Protein AF-A0AAJ1Q7T2-F1 (afdb_monomer_lite)

Secondary structure (DSSP, 8-state):
-HHHHHHHHHHT---EEE--PPTT-HHHHHHHHHHHHHHHTTTSPPPEEEES-HHHHHHHHHH-TTS-EEE--SS--TTHHHHHT-

Foldseek 3Di:
DQVVLVVCVVVVHAAEAEQDDDPPCQLVSLLVVLLCQCVSQVVHDRHEYEYCDLNSVVSSCVNHVPGHYYHDDPDDDPCVVVSVVD

Organism: NCBI:txid178214

Sequence (86 aa):
LSQVAERCREHGMMANIEIKPTTGTGPLTGKMVALAARELWAGMTPPLLSSFEIDALEAAQQAAPELPRGLLLDEWRDDWRELTAR

Structure (mmCIF, N/CA/C/O backbone):
data_AF-A0AAJ1Q7T2-F1
#
_entry.id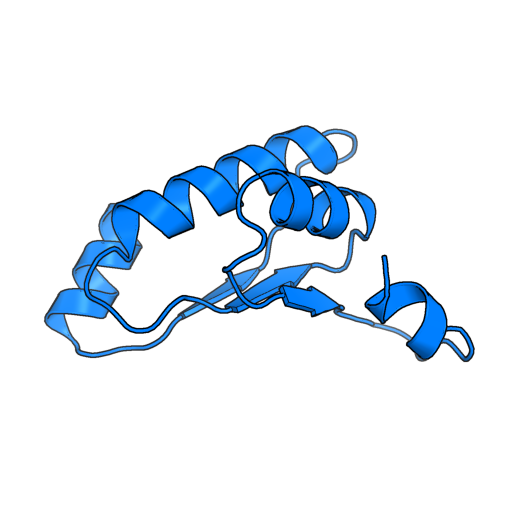   AF-A0AAJ1Q7T2-F1
#
loop_
_atom_site.group_PDB
_atom_site.id
_atom_site.type_symbol
_atom_site.label_atom_id
_atom_site.label_alt_id
_atom_site.label_comp_id
_atom_site.label_asym_id
_atom_site.label_entity_id
_atom_site.label_seq_id
_atom_site.pdbx_PDB_ins_code
_atom_site.Cartn_x
_atom_site.Cartn_y
_atom_site.Cartn_z
_atom_site.occupancy
_atom_site.B_iso_or_equiv
_atom_site.auth_seq_id
_atom_site.auth_comp_id
_atom_site.auth_asym_id
_atom_site.auth_atom_id
_atom_site.pdbx_PDB_model_num
ATOM 1 N N . LEU A 1 1 ? 1.258 9.051 8.788 1.00 95.25 1 LEU A N 1
ATOM 2 C CA . LEU A 1 1 ? 0.111 8.118 8.666 1.00 95.25 1 LEU A CA 1
ATOM 3 C C . LEU A 1 1 ? -0.881 8.246 9.821 1.00 95.25 1 LEU A C 1
ATOM 5 O O . LEU A 1 1 ? -2.060 8.362 9.534 1.00 95.25 1 LEU A O 1
ATOM 9 N N . SER A 1 2 ? -0.451 8.289 11.089 1.00 98.19 2 SER A N 1
ATOM 10 C CA . SER A 1 2 ? -1.355 8.305 12.261 1.00 98.19 2 SER A CA 1
ATOM 11 C C . SER A 1 2 ? -2.464 9.365 12.222 1.00 98.19 2 SER A C 1
ATOM 13 O O . SER A 1 2 ? -3.630 9.026 12.367 1.00 98.19 2 SER A O 1
ATOM 15 N N . GLN A 1 3 ? -2.131 10.628 11.946 1.00 98.75 3 GLN A N 1
ATOM 16 C CA . GLN A 1 3 ? -3.125 11.710 11.861 1.00 98.75 3 GLN A CA 1
ATOM 17 C C . GLN A 1 3 ? -4.154 11.498 10.738 1.00 98.75 3 GLN A C 1
ATOM 19 O O . GLN A 1 3 ? -5.306 11.899 10.863 1.00 98.75 3 GLN A O 1
ATOM 24 N N . VAL A 1 4 ? -3.743 10.865 9.635 1.00 98.56 4 VAL A N 1
ATOM 25 C CA . VAL A 1 4 ? -4.642 10.536 8.519 1.00 98.56 4 VAL A CA 1
ATOM 26 C C . VAL A 1 4 ? -5.545 9.363 8.895 1.00 98.56 4 VAL A C 1
ATOM 28 O O . VAL A 1 4 ? -6.733 9.414 8.603 1.00 98.56 4 VAL A O 1
ATOM 31 N N . ALA A 1 5 ? -5.011 8.353 9.590 1.00 98.62 5 ALA A N 1
ATOM 32 C CA . ALA A 1 5 ? -5.792 7.231 10.112 1.00 98.62 5 ALA A CA 1
ATOM 33 C C . ALA A 1 5 ? -6.921 7.711 11.026 1.00 98.62 5 ALA A C 1
ATOM 35 O O . ALA A 1 5 ? -8.069 7.303 10.857 1.00 98.62 5 ALA A O 1
ATOM 36 N N . GLU A 1 6 ? -6.602 8.633 11.938 1.00 98.62 6 GLU A N 1
ATOM 37 C CA . GLU A 1 6 ? -7.594 9.198 12.850 1.00 98.62 6 GLU A CA 1
ATOM 38 C C . GLU A 1 6 ? -8.656 9.997 12.097 1.00 98.62 6 GLU A C 1
ATOM 40 O O . GLU A 1 6 ? -9.845 9.779 12.295 1.00 98.62 6 GLU A O 1
ATOM 45 N N . ARG A 1 7 ? -8.257 10.820 11.122 1.00 98.69 7 ARG A N 1
ATOM 46 C CA . ARG A 1 7 ? -9.217 11.531 10.270 1.00 98.69 7 ARG A CA 1
ATOM 47 C C . ARG A 1 7 ? -10.124 10.570 9.489 1.00 98.69 7 ARG A C 1
ATOM 49 O O . ARG A 1 7 ? -11.318 10.824 9.347 1.00 98.69 7 ARG A O 1
ATOM 56 N N . CYS A 1 8 ? -9.586 9.466 8.972 1.00 98.62 8 CYS A N 1
ATOM 57 C CA . CYS A 1 8 ? -10.388 8.435 8.315 1.00 98.62 8 CYS A CA 1
ATOM 58 C C . CYS A 1 8 ? -11.394 7.800 9.282 1.00 98.62 8 CYS A C 1
ATOM 60 O O . CYS A 1 8 ? -12.543 7.588 8.898 1.00 98.62 8 CYS A O 1
ATOM 62 N N . ARG A 1 9 ? -10.992 7.549 10.534 1.00 98.25 9 ARG A N 1
ATOM 63 C CA . ARG A 1 9 ? -11.865 7.034 11.596 1.00 98.25 9 ARG A CA 1
ATOM 64 C C . ARG A 1 9 ? -12.988 8.014 11.930 1.00 98.25 9 ARG A C 1
ATOM 66 O O . ARG A 1 9 ? -14.150 7.623 11.889 1.00 98.25 9 ARG A O 1
ATOM 73 N N . GLU A 1 10 ? -12.650 9.275 12.185 1.00 98.56 10 GLU A N 1
ATOM 74 C CA . GLU A 1 10 ? -13.597 10.348 12.522 1.00 98.56 10 GLU A CA 1
ATOM 75 C C . GLU A 1 10 ? -14.684 10.533 11.456 1.00 98.56 10 GLU A C 1
ATOM 77 O O . GLU A 1 10 ? -15.841 10.799 11.778 1.00 98.56 10 GLU A O 1
ATOM 82 N N . HIS A 1 11 ? -14.325 10.376 10.180 1.00 98.38 11 HIS A N 1
ATOM 83 C CA . HIS A 1 11 ? -15.226 10.625 9.055 1.00 98.38 11 HIS A CA 1
ATOM 84 C C . HIS A 1 11 ? -15.766 9.359 8.376 1.00 98.38 11 HIS A C 1
ATOM 86 O O . HIS A 1 11 ? -16.454 9.469 7.362 1.00 98.38 11 HIS A O 1
ATOM 92 N N . GLY A 1 12 ? -15.450 8.162 8.882 1.00 97.69 12 GLY A N 1
ATOM 93 C CA . GLY A 1 12 ? -15.862 6.902 8.254 1.00 97.69 1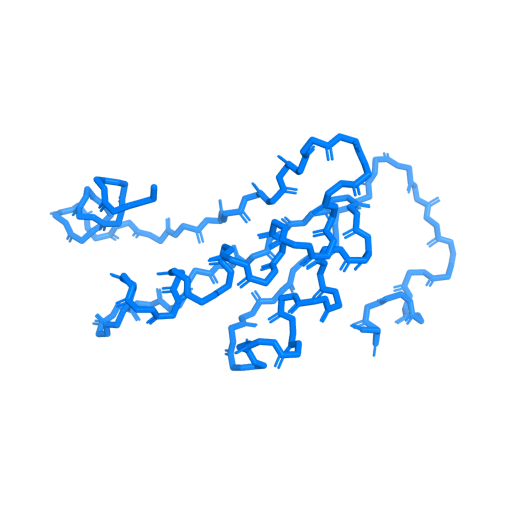2 GLY A CA 1
ATOM 94 C C . GLY A 1 12 ? -15.335 6.723 6.822 1.00 97.69 12 GLY A C 1
ATOM 95 O O . GLY A 1 12 ? -16.002 6.112 5.990 1.00 97.69 12 GLY A O 1
ATOM 96 N N . MET A 1 13 ? -14.158 7.277 6.514 1.00 98.56 13 MET A N 1
ATOM 97 C CA . MET A 1 13 ? -13.540 7.185 5.190 1.00 98.56 13 MET A CA 1
ATOM 98 C C . MET A 1 13 ? -12.643 5.951 5.075 1.00 98.56 13 MET A C 1
ATOM 100 O O . MET A 1 13 ? -11.847 5.647 5.964 1.00 98.56 13 MET A O 1
ATOM 104 N N . MET A 1 14 ? -12.717 5.281 3.927 1.00 98.62 14 MET A N 1
ATOM 105 C CA . MET A 1 14 ? -11.726 4.285 3.516 1.00 98.62 14 MET A CA 1
ATOM 106 C C . MET A 1 14 ? -10.511 4.983 2.893 1.00 98.62 14 MET A C 1
ATOM 108 O O . MET A 1 14 ? -10.619 6.113 2.415 1.00 98.62 14 MET A O 1
ATOM 112 N N . ALA A 1 15 ? -9.357 4.313 2.886 1.00 98.69 15 ALA A N 1
ATOM 113 C CA . ALA A 1 15 ? -8.118 4.878 2.361 1.00 98.69 15 ALA A CA 1
ATOM 114 C C . ALA A 1 15 ? -7.468 3.964 1.319 1.00 98.69 15 ALA A C 1
ATOM 116 O O . ALA A 1 15 ? -7.348 2.755 1.518 1.00 98.69 15 ALA A O 1
ATOM 117 N N . ASN A 1 16 ? -6.999 4.584 0.237 1.00 98.88 16 ASN A N 1
ATOM 118 C CA . ASN A 1 16 ? -5.991 4.025 -0.651 1.00 98.88 16 ASN A CA 1
ATOM 119 C C . ASN A 1 16 ? -4.663 4.733 -0.346 1.00 98.88 16 ASN A C 1
ATOM 121 O O . ASN A 1 16 ? -4.534 5.934 -0.585 1.00 98.88 16 ASN A O 1
ATOM 125 N N . ILE A 1 17 ? -3.713 4.011 0.241 1.00 98.81 17 ILE A N 1
ATOM 126 C CA . ILE A 1 17 ? -2.394 4.522 0.608 1.00 98.81 17 ILE A CA 1
ATOM 127 C C . ILE A 1 17 ? -1.436 4.198 -0.532 1.00 98.81 17 ILE A C 1
ATOM 129 O O . ILE A 1 17 ? -0.959 3.070 -0.656 1.00 98.81 17 ILE A O 1
ATOM 133 N N . GLU A 1 18 ? -1.132 5.205 -1.344 1.00 98.81 18 GLU A N 1
ATOM 134 C CA . GLU A 1 18 ? -0.086 5.097 -2.355 1.00 98.81 18 GLU A CA 1
ATOM 135 C C . GLU A 1 18 ? 1.301 5.171 -1.693 1.00 98.81 18 GLU A C 1
ATOM 137 O O . GLU A 1 18 ? 1.693 6.184 -1.107 1.00 98.81 18 GLU A O 1
ATOM 142 N N . ILE A 1 19 ? 2.061 4.084 -1.782 1.00 98.75 19 ILE A N 1
ATOM 143 C CA . ILE A 1 19 ? 3.451 4.001 -1.354 1.00 98.75 19 ILE A CA 1
ATOM 144 C C . ILE A 1 19 ? 4.314 4.671 -2.427 1.00 98.75 19 ILE A C 1
ATOM 146 O O . ILE A 1 19 ? 4.559 4.095 -3.488 1.00 98.75 19 ILE A O 1
ATOM 150 N N . LYS A 1 20 ? 4.795 5.881 -2.120 1.00 98.19 20 LYS A N 1
ATOM 151 C CA . LYS A 1 20 ? 5.795 6.626 -2.902 1.00 98.19 20 LYS A CA 1
ATOM 152 C C . LYS A 1 20 ? 7.123 6.682 -2.146 1.00 98.19 20 LYS A C 1
ATOM 154 O O . LYS A 1 20 ? 7.323 7.601 -1.348 1.00 98.19 20 LYS A O 1
ATOM 159 N N . PRO A 1 21 ? 8.000 5.683 -2.312 1.00 97.62 21 PRO A N 1
ATOM 160 C CA . PRO A 1 21 ? 9.295 5.683 -1.654 1.00 97.62 21 PRO A CA 1
ATOM 161 C C . PRO A 1 21 ? 10.209 6.762 -2.240 1.00 97.62 21 PRO A C 1
ATOM 163 O O . PRO A 1 21 ? 10.061 7.194 -3.382 1.00 97.62 21 PRO A O 1
ATOM 166 N N . THR A 1 22 ? 11.199 7.172 -1.452 1.00 97.94 22 THR A N 1
ATOM 167 C CA . THR A 1 22 ? 12.378 7.835 -2.009 1.00 97.94 22 THR A CA 1
ATOM 168 C C . THR A 1 22 ? 13.108 6.819 -2.888 1.00 97.94 22 THR A C 1
ATOM 170 O O . THR A 1 22 ? 13.193 5.644 -2.530 1.00 97.94 22 THR A O 1
ATOM 173 N N . THR A 1 23 ? 13.655 7.242 -4.030 1.00 95.56 23 THR A N 1
ATOM 174 C CA . THR A 1 23 ? 14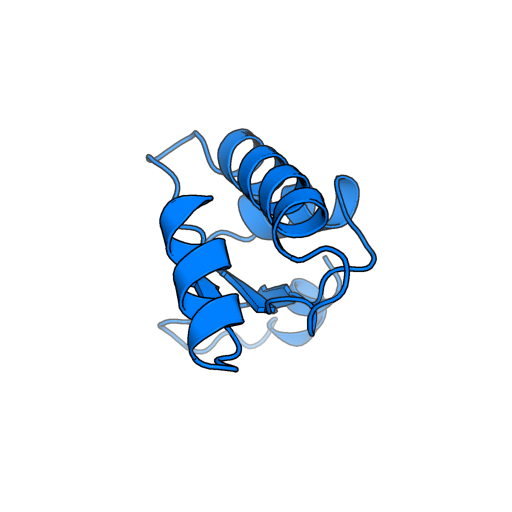.375 6.342 -4.943 1.00 95.56 23 THR A CA 1
ATOM 175 C C . THR A 1 23 ? 15.407 5.493 -4.192 1.00 95.56 23 THR A C 1
ATOM 177 O O . THR A 1 23 ? 16.249 6.021 -3.466 1.00 95.56 23 THR A O 1
ATOM 180 N N . GLY A 1 24 ? 15.327 4.170 -4.357 1.00 96.25 24 GLY A N 1
ATOM 181 C CA . GLY A 1 24 ? 16.205 3.203 -3.689 1.00 96.25 24 GLY A CA 1
ATOM 182 C C . GLY A 1 24 ? 15.750 2.758 -2.294 1.00 96.25 24 GLY A C 1
ATOM 183 O O . GLY A 1 24 ? 16.401 1.902 -1.700 1.00 96.25 24 GLY A O 1
ATOM 184 N N . THR A 1 25 ? 14.635 3.277 -1.763 1.00 98.44 25 THR A N 1
ATOM 185 C CA . THR A 1 25 ? 14.093 2.866 -0.453 1.00 98.44 25 THR A CA 1
ATOM 186 C C . THR A 1 25 ? 12.826 2.018 -0.543 1.00 98.44 25 THR A C 1
ATOM 188 O O . THR A 1 25 ? 12.217 1.765 0.495 1.00 98.44 25 THR A O 1
ATOM 191 N N . GLY A 1 26 ? 12.440 1.554 -1.738 1.00 98.50 26 GLY A N 1
ATOM 192 C CA . GLY A 1 26 ? 11.206 0.801 -2.005 1.00 98.50 26 GLY A CA 1
ATOM 193 C C . GLY A 1 26 ? 10.879 -0.270 -0.957 1.00 98.50 26 GLY A C 1
ATOM 194 O O . GLY A 1 26 ? 9.878 -0.118 -0.248 1.00 98.50 26 GLY A O 1
ATOM 195 N N . PRO A 1 27 ? 11.741 -1.286 -0.749 1.00 98.69 27 PRO A N 1
ATOM 196 C CA . PRO A 1 27 ? 11.491 -2.337 0.238 1.00 98.69 27 PRO A CA 1
ATOM 197 C C . PRO A 1 27 ? 11.313 -1.823 1.674 1.00 98.69 27 PRO A C 1
ATOM 199 O O . PRO A 1 27 ? 10.413 -2.256 2.397 1.00 98.69 27 PRO A O 1
ATOM 202 N N . LEU A 1 28 ? 12.155 -0.875 2.104 1.00 98.75 28 LEU A N 1
ATOM 203 C CA . LEU A 1 28 ? 12.082 -0.316 3.455 1.00 98.75 28 LEU A CA 1
ATOM 204 C C . LEU A 1 28 ? 10.776 0.458 3.650 1.00 98.75 28 LEU A C 1
ATOM 206 O O . LEU A 1 28 ? 10.071 0.240 4.634 1.00 98.75 28 LEU A O 1
ATOM 210 N N . THR A 1 29 ? 10.440 1.343 2.712 1.00 98.81 29 THR A N 1
ATOM 211 C CA . THR A 1 29 ? 9.217 2.143 2.779 1.00 98.81 29 THR A CA 1
ATOM 212 C C . THR A 1 29 ? 7.980 1.251 2.724 1.00 98.81 29 THR A C 1
ATOM 214 O O . THR A 1 29 ? 7.094 1.423 3.557 1.00 98.81 29 THR A O 1
ATOM 217 N N . GLY A 1 30 ? 7.933 0.270 1.817 1.00 98.81 30 GLY A N 1
ATOM 218 C CA . GLY A 1 30 ? 6.818 -0.671 1.690 1.00 98.81 30 GLY A CA 1
ATOM 219 C C . GLY A 1 30 ? 6.548 -1.440 2.982 1.00 98.81 30 GLY A C 1
ATOM 220 O O . GLY A 1 30 ? 5.428 -1.419 3.496 1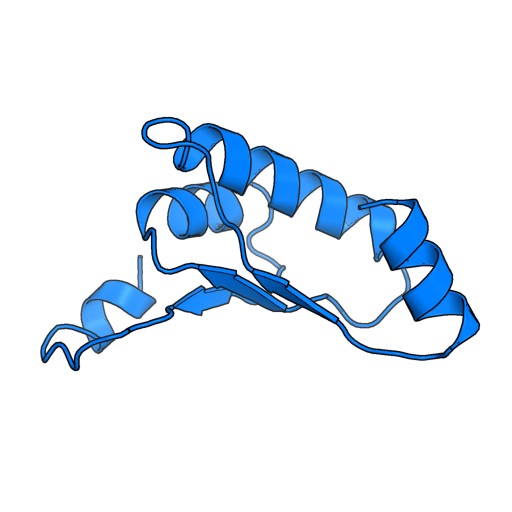.00 98.81 30 GLY A O 1
ATOM 221 N N . LYS A 1 31 ? 7.598 -2.014 3.584 1.00 98.88 31 LYS A N 1
ATOM 222 C CA . LYS A 1 31 ? 7.515 -2.682 4.891 1.00 98.88 31 LYS A CA 1
ATOM 223 C C . LYS A 1 31 ? 6.996 -1.746 5.983 1.00 98.88 31 LYS A C 1
ATOM 225 O O . LYS A 1 31 ? 6.080 -2.108 6.718 1.00 98.88 31 LYS A O 1
ATOM 230 N N . MET A 1 32 ? 7.578 -0.553 6.113 1.00 98.88 32 MET A N 1
ATOM 231 C CA . MET A 1 32 ? 7.214 0.376 7.188 1.00 98.88 32 MET A CA 1
ATOM 232 C C . MET A 1 32 ? 5.785 0.909 7.038 1.00 98.88 32 MET A C 1
ATOM 234 O O . MET A 1 32 ? 5.073 1.018 8.035 1.00 98.88 32 MET A O 1
ATOM 238 N N . VAL A 1 33 ? 5.342 1.193 5.809 1.00 98.88 33 VAL A N 1
ATOM 239 C CA . VAL A 1 33 ? 3.962 1.614 5.535 1.00 98.88 33 VAL A CA 1
ATOM 240 C C . VAL A 1 33 ? 2.978 0.492 5.852 1.00 98.88 33 VAL A C 1
ATOM 242 O O . VAL A 1 33 ? 1.980 0.759 6.513 1.00 98.88 33 VAL A O 1
ATOM 245 N N . ALA A 1 34 ? 3.262 -0.750 5.455 1.00 98.88 34 ALA A N 1
ATOM 246 C CA . ALA A 1 34 ? 2.385 -1.886 5.728 1.00 98.88 34 ALA A CA 1
ATOM 247 C C . ALA A 1 34 ? 2.227 -2.162 7.232 1.00 98.88 34 ALA A C 1
ATOM 249 O O . ALA A 1 34 ? 1.106 -2.305 7.721 1.00 98.88 34 ALA A O 1
ATOM 250 N N . LEU A 1 35 ? 3.331 -2.157 7.989 1.00 98.88 35 LEU A N 1
ATOM 251 C CA . LEU A 1 35 ? 3.293 -2.326 9.446 1.00 98.88 35 LEU A CA 1
ATOM 252 C C . LEU A 1 35 ? 2.505 -1.200 10.129 1.00 98.88 35 LEU A C 1
ATOM 254 O O . LEU A 1 35 ? 1.667 -1.475 10.986 1.00 98.88 35 LEU A O 1
ATOM 258 N N . ALA A 1 36 ? 2.729 0.050 9.713 1.00 98.81 36 ALA A N 1
ATOM 259 C CA . ALA A 1 36 ? 1.995 1.192 10.246 1.00 98.81 36 ALA A CA 1
ATOM 260 C C . ALA A 1 36 ? 0.504 1.136 9.882 1.00 98.81 36 ALA A C 1
ATOM 262 O O . ALA A 1 36 ? -0.338 1.430 10.723 1.00 98.81 36 ALA A O 1
ATOM 263 N N . ALA A 1 37 ? 0.157 0.751 8.652 1.00 98.81 37 ALA A N 1
ATOM 264 C CA . ALA A 1 37 ? -1.229 0.605 8.221 1.00 98.81 37 ALA A CA 1
ATOM 265 C C . ALA A 1 37 ? -1.954 -0.471 9.041 1.00 98.81 37 ALA A C 1
ATOM 267 O O . ALA A 1 37 ? -3.047 -0.209 9.538 1.00 98.81 37 ALA A O 1
ATOM 268 N N . ARG A 1 38 ? -1.321 -1.631 9.260 1.00 98.75 38 ARG A N 1
ATOM 269 C CA . ARG A 1 38 ? -1.869 -2.712 10.091 1.00 98.75 38 ARG A CA 1
ATOM 270 C C . ARG A 1 38 ? -2.206 -2.248 11.506 1.00 98.75 38 ARG A C 1
ATOM 272 O O . ARG A 1 38 ? -3.260 -2.592 12.029 1.00 98.75 38 ARG A O 1
ATOM 279 N N . GLU A 1 39 ? -1.314 -1.480 12.123 1.00 98.69 39 GLU A N 1
ATOM 280 C CA . GLU A 1 39 ? -1.512 -0.962 13.478 1.00 98.69 39 GLU A CA 1
ATOM 281 C C . GLU A 1 39 ? -2.577 0.144 13.518 1.00 98.69 39 GLU A C 1
ATOM 283 O O . GLU A 1 39 ? -3.524 0.082 14.298 1.00 98.69 39 GLU A O 1
ATOM 288 N N . LEU A 1 40 ? -2.452 1.150 12.652 1.00 98.75 40 LEU A N 1
ATOM 289 C CA . LEU A 1 40 ? -3.255 2.373 12.724 1.00 98.75 40 LEU A CA 1
ATOM 290 C C . LEU A 1 40 ? -4.707 2.179 12.256 1.00 98.75 40 LEU A C 1
ATOM 292 O O . LEU A 1 40 ? -5.604 2.864 12.758 1.00 98.75 40 LEU A O 1
ATOM 296 N N . TRP A 1 41 ? -4.944 1.250 11.321 1.00 98.44 41 TRP A N 1
ATOM 297 C CA . TRP A 1 41 ? -6.280 0.883 10.830 1.00 98.44 41 TRP A CA 1
ATOM 298 C C . TRP A 1 41 ? -6.896 -0.316 11.567 1.00 98.44 41 TRP A C 1
ATOM 300 O O . TRP A 1 41 ? -7.936 -0.825 11.145 1.00 98.44 41 TRP A O 1
ATOM 310 N N . ALA A 1 42 ? -6.315 -0.766 12.683 1.00 98.00 42 ALA A N 1
ATOM 311 C CA . ALA A 1 42 ? -6.928 -1.807 13.501 1.00 98.00 42 ALA A CA 1
ATOM 312 C C . ALA A 1 42 ? -8.368 -1.417 13.904 1.00 98.00 42 ALA A C 1
ATOM 314 O O . ALA A 1 42 ? -8.634 -0.297 14.350 1.00 98.00 42 ALA A O 1
ATOM 315 N N . GLY A 1 43 ? -9.312 -2.343 13.708 1.00 97.31 43 GLY A N 1
ATOM 316 C CA . GLY A 1 43 ? -10.741 -2.114 13.959 1.00 97.31 43 GLY A CA 1
ATOM 317 C C . GLY A 1 43 ? -11.468 -1.273 12.899 1.00 97.31 43 GLY A C 1
ATOM 318 O O . GLY A 1 43 ? -12.637 -0.949 13.088 1.00 97.31 43 GLY A O 1
ATOM 319 N N . MET A 1 44 ? -10.810 -0.922 11.792 1.00 97.94 44 MET A N 1
ATOM 320 C CA . MET A 1 44 ? -11.407 -0.249 10.633 1.00 97.94 44 MET A CA 1
ATOM 321 C C . MET A 1 44 ? -11.391 -1.174 9.408 1.00 97.94 44 MET A C 1
ATOM 323 O O . MET A 1 44 ? -10.810 -2.258 9.434 1.00 97.94 44 MET A O 1
ATOM 327 N N . THR A 1 45 ? -12.013 -0.743 8.307 1.00 98.38 45 THR A N 1
ATOM 328 C CA . THR A 1 45 ? -11.808 -1.408 7.009 1.00 98.38 45 THR A CA 1
ATOM 329 C C . THR A 1 45 ? -10.328 -1.301 6.618 1.00 98.38 45 THR A C 1
ATOM 331 O O . THR A 1 45 ? -9.821 -0.175 6.605 1.00 98.38 45 THR A O 1
ATOM 334 N N . PRO A 1 46 ? -9.634 -2.412 6.300 1.00 98.44 46 PRO A N 1
ATOM 335 C CA . PRO A 1 46 ? -8.229 -2.373 5.906 1.00 98.44 46 PRO A CA 1
ATOM 336 C C . PRO A 1 46 ? -7.992 -1.414 4.729 1.00 98.44 46 PRO A C 1
ATOM 338 O O . PRO A 1 46 ? -8.761 -1.445 3.763 1.00 98.44 46 PRO A O 1
ATOM 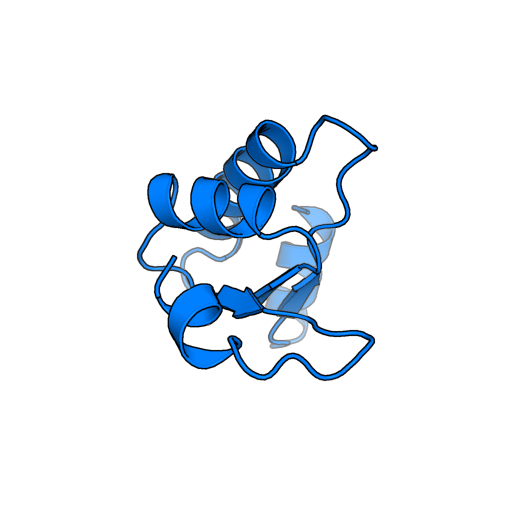341 N N . PRO A 1 47 ? -6.955 -0.561 4.780 1.00 98.81 47 PRO A N 1
ATOM 342 C CA . PRO A 1 47 ? -6.637 0.319 3.668 1.00 98.81 47 PRO A CA 1
ATOM 343 C C . PRO A 1 47 ? -6.061 -0.491 2.502 1.00 98.81 47 PRO A C 1
ATOM 345 O O . PRO A 1 47 ? -5.355 -1.479 2.709 1.00 98.81 47 PRO A O 1
ATOM 348 N N . LEU A 1 48 ? -6.320 -0.043 1.273 1.00 98.88 48 LEU A N 1
ATOM 349 C CA . LEU A 1 48 ? -5.642 -0.558 0.084 1.00 98.88 48 LEU A CA 1
ATOM 350 C C . LEU A 1 48 ? -4.238 0.042 0.017 1.00 98.88 48 LEU A C 1
ATOM 352 O O . LEU A 1 48 ? -4.102 1.262 0.030 1.00 98.88 48 LEU A O 1
ATOM 356 N N . LEU A 1 49 ? -3.205 -0.793 -0.071 1.00 98.81 49 LEU A N 1
ATOM 357 C CA . LEU A 1 49 ? -1.834 -0.338 -0.305 1.00 98.81 49 LEU A CA 1
ATOM 358 C C . LEU A 1 49 ? -1.536 -0.391 -1.802 1.00 98.81 49 LEU A C 1
ATOM 360 O O . LEU A 1 49 ? -1.611 -1.459 -2.400 1.00 98.81 49 LEU A O 1
ATOM 364 N N . SER A 1 50 ? -1.193 0.732 -2.423 1.00 98.81 50 SER A N 1
ATOM 365 C CA . SER A 1 50 ? -0.898 0.783 -3.860 1.00 98.81 50 SER A CA 1
ATOM 366 C C . SER A 1 50 ? 0.490 1.343 -4.149 1.00 98.81 50 SER A C 1
ATOM 368 O O . SER A 1 50 ? 1.035 2.081 -3.337 1.00 98.81 50 SER A O 1
ATOM 370 N N . SER A 1 51 ? 1.112 0.968 -5.267 1.00 98.56 51 SER A N 1
ATOM 371 C CA . SER A 1 51 ? 2.393 1.550 -5.696 1.00 98.56 51 SER A CA 1
ATOM 372 C C . SER A 1 51 ? 2.688 1.250 -7.161 1.00 98.56 51 SER A C 1
ATOM 374 O O . SER A 1 51 ? 2.217 0.245 -7.693 1.00 98.56 51 SER A O 1
ATOM 376 N N . PHE A 1 52 ? 3.517 2.089 -7.780 1.00 97.62 52 PHE A N 1
ATOM 377 C CA . PHE A 1 52 ? 4.187 1.781 -9.048 1.00 97.62 52 PHE A CA 1
ATOM 378 C C . PHE A 1 52 ? 5.455 0.930 -8.842 1.00 97.62 52 PHE A C 1
ATOM 380 O O . PHE A 1 52 ? 5.943 0.314 -9.787 1.00 97.62 52 PHE A O 1
ATOM 387 N N . GLU A 1 53 ? 6.004 0.876 -7.620 1.00 97.38 53 GLU A N 1
ATOM 388 C CA . GLU A 1 53 ? 7.201 0.090 -7.309 1.00 97.38 53 GLU A CA 1
ATOM 389 C C . GLU A 1 53 ? 6.831 -1.305 -6.793 1.00 97.38 53 GLU A C 1
ATOM 391 O O . GLU A 1 53 ? 6.341 -1.468 -5.673 1.00 97.38 53 GLU A O 1
ATOM 396 N N . ILE A 1 54 ? 7.115 -2.330 -7.603 1.00 96.94 54 ILE A N 1
ATOM 397 C CA . ILE A 1 54 ? 6.842 -3.737 -7.266 1.00 96.94 54 ILE A CA 1
ATOM 398 C C . ILE A 1 54 ? 7.572 -4.141 -5.978 1.00 96.94 54 ILE A C 1
ATOM 400 O O . ILE A 1 54 ? 6.948 -4.708 -5.089 1.00 96.94 54 ILE A O 1
ATOM 404 N N . ASP A 1 55 ? 8.842 -3.764 -5.817 1.00 97.94 55 ASP A N 1
ATOM 405 C CA . ASP A 1 55 ? 9.642 -4.110 -4.633 1.00 97.94 55 ASP A CA 1
ATOM 406 C C . ASP A 1 55 ? 9.036 -3.556 -3.324 1.00 97.94 55 ASP A C 1
ATOM 408 O O . ASP A 1 55 ? 9.147 -4.169 -2.258 1.00 97.94 55 ASP A O 1
ATOM 412 N N . ALA A 1 56 ? 8.351 -2.406 -3.385 1.00 98.62 56 ALA A N 1
ATOM 413 C CA . ALA A 1 56 ? 7.623 -1.862 -2.242 1.00 98.62 56 ALA A CA 1
ATOM 414 C C . ALA A 1 56 ? 6.364 -2.688 -1.923 1.00 98.62 56 ALA A C 1
ATOM 416 O O . ALA A 1 56 ? 6.061 -2.918 -0.749 1.00 98.62 56 ALA A O 1
ATOM 417 N N . LEU A 1 57 ? 5.647 -3.164 -2.947 1.00 98.56 57 LEU A N 1
ATOM 418 C CA . LEU A 1 57 ? 4.469 -4.028 -2.795 1.00 98.56 57 LEU A CA 1
ATOM 419 C C . LEU A 1 57 ? 4.830 -5.436 -2.305 1.00 98.56 57 LEU A C 1
ATOM 421 O O . LEU A 1 57 ? 4.091 -5.997 -1.492 1.00 98.56 57 LEU A O 1
ATOM 425 N N . GLU A 1 58 ? 5.952 -5.996 -2.754 1.00 98.44 58 GLU A N 1
ATOM 426 C CA . GLU A 1 58 ? 6.487 -7.274 -2.265 1.00 98.44 58 GLU A CA 1
ATOM 427 C C . GLU A 1 58 ? 6.846 -7.165 -0.776 1.00 98.44 58 GLU A C 1
ATOM 429 O O . GLU A 1 58 ? 6.407 -7.970 0.048 1.00 98.44 58 GLU A O 1
ATOM 434 N N . ALA A 1 59 ? 7.577 -6.114 -0.389 1.00 98.62 59 ALA A N 1
ATOM 435 C CA . ALA A 1 59 ? 7.930 -5.889 1.010 1.00 98.62 59 ALA A CA 1
ATOM 436 C C . ALA A 1 59 ? 6.701 -5.620 1.896 1.00 98.62 59 ALA A C 1
ATOM 438 O O . ALA A 1 59 ? 6.659 -6.066 3.047 1.00 98.62 59 ALA A O 1
ATOM 439 N N . ALA A 1 60 ? 5.687 -4.927 1.368 1.00 98.69 60 ALA A N 1
ATOM 440 C CA . ALA A 1 60 ? 4.413 -4.734 2.054 1.00 98.69 60 ALA A CA 1
ATOM 441 C C . ALA A 1 60 ? 3.687 -6.070 2.296 1.00 98.69 60 ALA A C 1
ATOM 443 O O . ALA A 1 60 ? 3.231 -6.317 3.413 1.00 98.69 60 ALA A O 1
ATOM 444 N N . GLN A 1 61 ? 3.644 -6.959 1.297 1.00 98.44 61 GLN A N 1
ATOM 445 C CA . GLN A 1 61 ? 3.044 -8.293 1.429 1.00 98.44 61 GLN A CA 1
ATOM 446 C C . GLN A 1 61 ? 3.742 -9.152 2.466 1.00 98.44 61 GLN A C 1
ATOM 448 O O . GLN A 1 61 ? 3.086 -9.805 3.266 1.00 98.44 61 GLN A O 1
ATOM 453 N N . GLN A 1 62 ? 5.074 -9.163 2.456 1.00 98.56 62 GLN A N 1
ATOM 454 C CA . GLN A 1 62 ? 5.846 -9.942 3.418 1.00 98.56 62 GLN A CA 1
ATOM 455 C C . GLN A 1 62 ? 5.606 -9.451 4.852 1.00 98.56 62 GLN A C 1
ATOM 457 O O . GLN A 1 62 ? 5.612 -10.244 5.791 1.00 98.56 62 GLN A O 1
ATOM 462 N N . ALA A 1 63 ? 5.394 -8.144 5.035 1.00 98.75 63 ALA A N 1
ATOM 463 C CA . ALA A 1 63 ? 5.208 -7.533 6.346 1.00 98.75 63 ALA A CA 1
ATOM 464 C C . ALA A 1 63 ? 3.777 -7.661 6.903 1.00 98.75 63 ALA A C 1
ATOM 466 O O . ALA A 1 63 ? 3.611 -7.796 8.123 1.00 98.75 63 ALA A O 1
ATOM 467 N N . ALA A 1 64 ? 2.765 -7.586 6.035 1.00 98.56 64 ALA A N 1
ATOM 468 C CA . ALA A 1 64 ? 1.345 -7.648 6.380 1.00 98.56 64 ALA A CA 1
ATOM 469 C C . ALA A 1 64 ? 0.532 -8.279 5.223 1.00 98.56 64 ALA A C 1
ATOM 471 O O . ALA A 1 64 ? -0.145 -7.559 4.482 1.00 98.56 64 ALA A O 1
ATOM 472 N N . PRO A 1 65 ? 0.614 -9.611 5.028 1.00 98.00 65 PRO A N 1
ATOM 473 C CA . PRO A 1 65 ? -0.012 -10.305 3.895 1.00 98.00 65 PRO A CA 1
ATOM 474 C C . PRO A 1 65 ? -1.545 -10.221 3.883 1.00 98.00 65 PRO A C 1
ATOM 476 O O . PRO A 1 65 ? -2.167 -10.469 2.854 1.00 98.00 65 PRO A O 1
ATOM 479 N N . GLU A 1 66 ? -2.157 -9.886 5.015 1.00 98.12 66 GLU A N 1
ATOM 480 C CA . GLU A 1 66 ? -3.593 -9.679 5.169 1.00 98.12 66 GLU A CA 1
ATOM 481 C C . GLU A 1 66 ? -4.095 -8.339 4.609 1.00 98.12 66 GLU A C 1
ATOM 483 O O . GLU A 1 66 ? -5.300 -8.185 4.402 1.00 98.12 66 GLU A O 1
ATOM 488 N N . LEU A 1 67 ? -3.207 -7.364 4.377 1.00 98.56 67 LEU A N 1
ATOM 489 C CA . LEU A 1 67 ? -3.594 -6.076 3.807 1.00 98.56 67 LEU A CA 1
ATOM 490 C C . LEU A 1 67 ? -3.722 -6.179 2.279 1.00 98.56 67 LEU A C 1
ATOM 492 O O . LEU A 1 67 ? -2.821 -6.704 1.617 1.00 98.56 67 LEU A O 1
ATOM 496 N N . PRO A 1 68 ? -4.810 -5.653 1.684 1.00 98.44 68 PRO A N 1
ATOM 497 C CA . PRO A 1 68 ? -4.976 -5.675 0.240 1.00 98.44 68 PRO A CA 1
ATOM 498 C C . PRO A 1 68 ? -3.940 -4.777 -0.443 1.00 98.44 68 PRO A C 1
ATOM 500 O O . PRO A 1 68 ? -3.604 -3.695 0.045 1.00 98.44 68 PRO A O 1
ATOM 503 N N . ARG A 1 69 ? -3.463 -5.221 -1.609 1.00 98.56 69 ARG A N 1
ATOM 504 C CA . ARG A 1 69 ? -2.460 -4.521 -2.420 1.00 98.56 69 ARG A CA 1
ATOM 505 C C . ARG A 1 69 ? -2.985 -4.234 -3.826 1.00 98.56 69 ARG A C 1
ATOM 507 O O . ARG A 1 69 ? -3.753 -5.027 -4.365 1.00 98.56 69 ARG A O 1
ATOM 514 N N . GLY A 1 70 ? -2.548 -3.129 -4.424 1.00 98.31 70 GLY A N 1
ATOM 515 C CA . GLY A 1 70 ? -2.838 -2.748 -5.806 1.00 98.31 70 GLY A CA 1
ATOM 516 C C . GLY A 1 70 ? -1.570 -2.366 -6.569 1.00 98.31 70 GLY A C 1
ATOM 517 O O . GLY A 1 70 ? -0.820 -1.495 -6.133 1.00 98.31 70 GLY A O 1
ATOM 518 N N . LEU A 1 71 ? -1.343 -2.997 -7.721 1.00 98.25 71 LEU 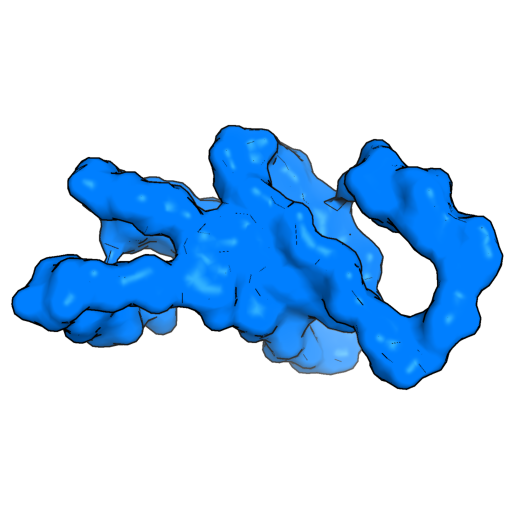A N 1
ATOM 519 C CA . LEU A 1 71 ? -0.275 -2.606 -8.640 1.00 98.25 71 LEU A CA 1
ATOM 520 C C . LEU A 1 71 ? -0.743 -1.417 -9.486 1.00 98.25 71 LEU A C 1
ATOM 522 O O . LEU A 1 71 ? -1.730 -1.531 -10.212 1.00 98.25 71 LEU A O 1
ATOM 526 N N . LEU A 1 72 ? -0.042 -0.288 -9.389 1.00 98.31 72 LEU A N 1
ATOM 527 C CA . LEU A 1 72 ? -0.256 0.858 -10.267 1.00 98.31 72 LEU A CA 1
ATOM 528 C C . LEU A 1 72 ? 0.598 0.702 -11.525 1.00 98.31 72 LEU A C 1
ATOM 530 O O . LEU A 1 72 ? 1.761 0.306 -11.457 1.00 98.31 72 LEU A O 1
ATOM 534 N N . LEU A 1 73 ? 0.009 1.035 -12.669 1.00 97.56 73 LEU A N 1
ATOM 535 C CA . LEU A 1 73 ? 0.658 1.033 -13.973 1.00 97.56 73 LEU A CA 1
ATOM 536 C C . LEU A 1 73 ? 0.344 2.360 -14.658 1.00 97.56 73 LEU A C 1
ATOM 538 O O . LEU A 1 73 ? -0.823 2.733 -14.755 1.00 97.56 73 LEU A O 1
ATOM 542 N N . ASP A 1 74 ? 1.383 3.068 -15.094 1.00 96.00 74 ASP A N 1
ATOM 543 C CA . ASP A 1 74 ? 1.231 4.300 -15.881 1.00 96.00 74 ASP A CA 1
ATOM 544 C C . ASP A 1 74 ? 1.072 3.953 -17.368 1.00 96.00 74 ASP A C 1
ATOM 546 O O . ASP A 1 74 ? 0.236 4.505 -18.079 1.00 96.00 74 ASP A O 1
ATOM 550 N N . GLU A 1 75 ? 1.807 2.928 -17.803 1.00 97.00 75 GLU A N 1
ATOM 551 C CA . GLU A 1 75 ? 1.689 2.304 -19.114 1.00 97.00 75 GLU A CA 1
ATOM 552 C C . GLU A 1 75 ? 1.258 0.843 -18.967 1.00 97.00 75 GLU A C 1
ATOM 554 O O . GLU A 1 75 ? 1.652 0.145 -18.026 1.00 97.00 75 GLU A O 1
ATOM 559 N N . TRP A 1 76 ? 0.444 0.368 -19.912 1.00 96.69 76 TRP A N 1
ATOM 560 C CA . TRP A 1 76 ? 0.008 -1.024 -19.931 1.00 96.69 76 TRP A CA 1
ATOM 561 C C . TRP A 1 76 ? 1.198 -1.971 -20.099 1.00 96.69 76 TRP A C 1
ATOM 563 O O . TRP A 1 76 ? 2.086 -1.738 -20.918 1.00 96.69 76 TRP A O 1
ATOM 573 N N . ARG A 1 77 ? 1.177 -3.078 -19.356 1.00 95.94 77 ARG A N 1
ATOM 574 C CA . ARG A 1 77 ? 2.163 -4.151 -19.462 1.00 95.94 77 ARG A CA 1
ATOM 575 C C . ARG A 1 77 ? 1.458 -5.485 -19.636 1.00 95.94 77 ARG A C 1
ATOM 577 O O . ARG A 1 77 ? 0.566 -5.810 -18.858 1.00 95.94 77 ARG A O 1
ATOM 584 N N . ASP A 1 78 ? 1.878 -6.275 -20.616 1.00 97.62 78 ASP A N 1
ATOM 585 C CA . ASP A 1 78 ? 1.242 -7.568 -20.896 1.00 97.62 78 ASP A CA 1
ATOM 586 C C . ASP A 1 78 ? 1.537 -8.632 -19.828 1.00 97.62 78 ASP A C 1
ATOM 588 O O . ASP A 1 78 ? 0.742 -9.553 -19.656 1.00 97.62 78 ASP A O 1
ATOM 592 N N . ASP A 1 79 ? 2.614 -8.462 -19.052 1.00 96.12 79 ASP A N 1
ATOM 593 C CA . ASP A 1 79 ? 2.980 -9.312 -17.910 1.00 96.12 79 ASP A CA 1
ATOM 594 C C . ASP A 1 79 ? 2.255 -8.931 -16.601 1.00 96.12 79 ASP A C 1
ATOM 596 O O . ASP A 1 79 ? 2.653 -9.347 -15.510 1.00 96.12 79 ASP A O 1
ATOM 600 N N . TRP A 1 80 ? 1.183 -8.124 -16.668 1.00 95.50 80 TRP A N 1
ATOM 601 C CA . TRP A 1 80 ? 0.467 -7.627 -15.484 1.00 95.50 80 TRP A CA 1
ATOM 602 C C . TRP A 1 80 ? 0.011 -8.749 -14.547 1.00 95.50 80 TRP A C 1
ATOM 604 O O . TRP A 1 80 ? 0.023 -8.585 -13.326 1.00 95.50 80 TRP A O 1
ATOM 614 N N . ARG A 1 81 ? -0.391 -9.898 -15.100 1.00 95.56 81 ARG A N 1
ATOM 615 C CA . ARG A 1 81 ? -0.924 -11.014 -14.317 1.00 95.56 81 ARG A CA 1
ATOM 616 C C . ARG A 1 81 ? 0.156 -11.597 -13.417 1.00 95.56 81 ARG A C 1
ATOM 618 O O . ARG A 1 81 ? -0.085 -11.790 -12.228 1.00 95.56 81 ARG A O 1
ATOM 625 N N . GLU A 1 82 ? 1.339 -11.832 -13.966 1.00 95.56 82 GLU A N 1
ATOM 626 C CA . GLU A 1 82 ? 2.501 -12.341 -13.248 1.00 95.56 82 GLU A CA 1
ATOM 627 C C . GLU A 1 82 ? 2.962 -11.340 -12.186 1.00 95.56 82 GLU A C 1
ATOM 629 O O . GLU A 1 82 ? 3.247 -11.735 -11.058 1.00 95.56 82 GLU A O 1
ATOM 634 N N . LEU A 1 83 ? 2.960 -10.040 -12.501 1.00 93.50 83 LEU A N 1
ATOM 635 C CA . LEU A 1 83 ? 3.327 -8.993 -11.544 1.00 93.50 83 LEU A CA 1
ATOM 636 C C . LEU A 1 83 ? 2.381 -8.926 -10.341 1.00 93.50 83 LEU A C 1
ATOM 638 O O . LEU A 1 83 ? 2.840 -8.709 -9.224 1.00 93.50 83 LEU A O 1
ATOM 642 N N . THR A 1 84 ? 1.077 -9.145 -10.537 1.00 89.81 84 THR A N 1
ATOM 643 C CA . THR A 1 84 ? 0.103 -9.159 -9.426 1.00 89.81 84 THR A CA 1
ATOM 644 C C . THR A 1 84 ? 0.204 -10.389 -8.522 1.00 89.81 84 THR A C 1
ATOM 646 O O . THR A 1 84 ? -0.386 -10.398 -7.442 1.00 89.81 84 THR A O 1
ATOM 649 N N . ALA A 1 85 ? 0.944 -11.420 -8.940 1.00 88.69 85 ALA A N 1
ATOM 650 C CA . ALA A 1 85 ? 1.205 -12.610 -8.133 1.00 88.69 85 ALA A CA 1
ATOM 651 C C . ALA A 1 85 ? 2.465 -12.486 -7.256 1.00 88.69 85 ALA A C 1
ATOM 653 O O . ALA A 1 85 ? 2.723 -13.387 -6.455 1.00 88.69 85 ALA A O 1
ATOM 654 N N . ARG A 1 86 ? 3.237 -11.405 -7.423 1.00 82.75 86 ARG A N 1
ATOM 655 C CA . ARG A 1 86 ? 4.463 -11.132 -6.671 1.00 82.75 86 ARG A CA 1
ATOM 656 C C . ARG A 1 86 ? 4.207 -10.529 -5.286 1.00 82.75 86 ARG A C 1
ATOM 658 O O . ARG A 1 86 ? 3.156 -9.872 -5.044 1.00 82.75 86 ARG A O 1
#

pLDDT: mean 97.67, std 2.35, range [82.75, 98.88]

InterPro domains:
  IPR017946 PLC-like phosphodiesterase, TIM beta/alpha-barrel domain superfamily [G3DSA:3.20.20.190] (1-86)
  IPR017946 PLC-like phosphodiesterase, TIM beta/alpha-barrel domain superfamily [SSF51695] (1-82)
  IPR030395 Glycerophosphodiester phosphodiesterase domain [PF03009] (1-80)
  IPR030395 Glycerophosphodiester phosphodiesterase domain [PS51704] (1-86)

Radius of gyration: 13.02 Å; chains: 1; bounding box: 32×24×35 Å